Protein AF-A0A534XA51-F1 (afdb_monomer)

Sequence (37 aa):
PSAQGARGLARGLIYDRGGKLIASVAQEGLMRHVMRK

pLDDT: mean 94.71, std 6.23, range [70.88, 98.75]

Foldseek 3Di:
DDDDPQKDKDKDFDADPVRHTDDIDIDMDGHDDDDDD

Radius of gyration: 15.01 Å; Cα contacts (8 Å, |Δi|>4): 49; chains: 1; bounding box: 30×12×46 Å

Mean predicted aligned error: 3.65 Å

Secondary structure (DSSP, 8-state):
-EEETTEEEEEEEEE-TTS-EEEEEEEEEE-------

Structure (mmCIF, N/CA/C/O backbone):
data_AF-A0A534XA51-F1
#
_entry.id   AF-A0A534XA51-F1
#
loop_
_atom_site.group_PDB
_atom_site.id
_atom_site.type_symbol
_atom_site.label_atom_id
_atom_site.label_alt_id
_atom_site.label_comp_id
_atom_site.label_asym_id
_atom_site.label_entity_id
_atom_site.label_seq_id
_atom_site.pdbx_PDB_ins_code
_atom_site.Cartn_x
_atom_site.Cartn_y
_atom_site.Cartn_z
_atom_site.occupancy
_atom_site.B_iso_or_equiv
_atom_site.auth_seq_id
_atom_site.auth_comp_id
_atom_site.auth_asym_id
_atom_site.auth_atom_id
_atom_site.pdbx_PDB_model_num
ATOM 1 N N . PRO A 1 1 ? 5.591 6.784 0.676 1.00 77.88 1 PRO A N 1
ATOM 2 C CA . PRO A 1 1 ? 5.440 5.959 -0.552 1.00 77.88 1 PRO A CA 1
ATOM 3 C C . PRO A 1 1 ? 6.833 5.762 -1.162 1.00 77.88 1 PRO A C 1
ATOM 5 O O . PRO A 1 1 ? 7.625 6.696 -1.064 1.00 77.88 1 PRO A O 1
ATOM 8 N N . SER A 1 2 ? 7.161 4.588 -1.710 1.00 93.12 2 SER A N 1
ATOM 9 C CA . SER A 1 2 ? 8.469 4.330 -2.342 1.00 93.12 2 SER A CA 1
ATOM 10 C C . SER A 1 2 ? 8.299 3.684 -3.715 1.00 93.12 2 SER A C 1
ATOM 12 O O . SER A 1 2 ? 7.342 2.945 -3.947 1.00 93.12 2 SER A O 1
ATOM 14 N N . ALA A 1 3 ? 9.223 3.973 -4.629 1.00 94.44 3 ALA A N 1
ATOM 15 C CA . ALA A 1 3 ? 9.280 3.345 -5.941 1.00 94.44 3 ALA A CA 1
ATOM 16 C C . ALA A 1 3 ? 10.742 3.126 -6.340 1.00 94.44 3 ALA A C 1
ATOM 18 O O . ALA A 1 3 ? 11.534 4.066 -6.337 1.00 94.44 3 ALA A O 1
ATOM 19 N N . GLN A 1 4 ? 11.100 1.883 -6.647 1.00 94.44 4 GLN A N 1
ATOM 20 C CA . GLN A 1 4 ? 12.459 1.473 -7.005 1.00 94.44 4 GLN A CA 1
ATOM 21 C C . GLN A 1 4 ? 12.422 0.144 -7.764 1.00 94.44 4 GLN A C 1
ATOM 23 O O . GLN A 1 4 ? 11.495 -0.643 -7.590 1.00 94.44 4 GLN A O 1
ATOM 28 N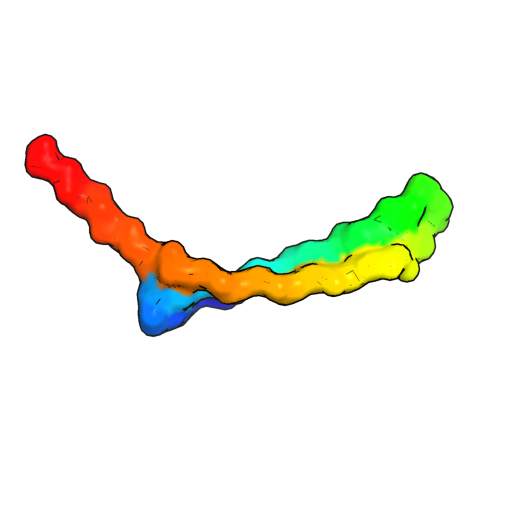 N . GLY A 1 5 ? 13.411 -0.110 -8.626 1.00 94.44 5 GLY A N 1
ATOM 29 C CA . GLY A 1 5 ? 13.514 -1.389 -9.345 1.00 94.44 5 GLY A CA 1
ATOM 30 C C . GLY A 1 5 ? 12.271 -1.750 -10.170 1.00 94.44 5 GLY A C 1
ATOM 31 O O . GLY A 1 5 ? 11.882 -2.912 -10.211 1.00 94.44 5 GLY A O 1
ATOM 32 N N . ALA A 1 6 ? 11.611 -0.753 -10.776 1.00 95.44 6 ALA A N 1
ATOM 33 C CA . ALA A 1 6 ? 10.336 -0.903 -11.491 1.00 95.44 6 ALA A CA 1
ATOM 34 C C . ALA A 1 6 ? 9.164 -1.429 -10.632 1.00 95.44 6 ALA A C 1
ATOM 36 O O . ALA A 1 6 ? 8.176 -1.931 -11.165 1.00 95.44 6 ALA 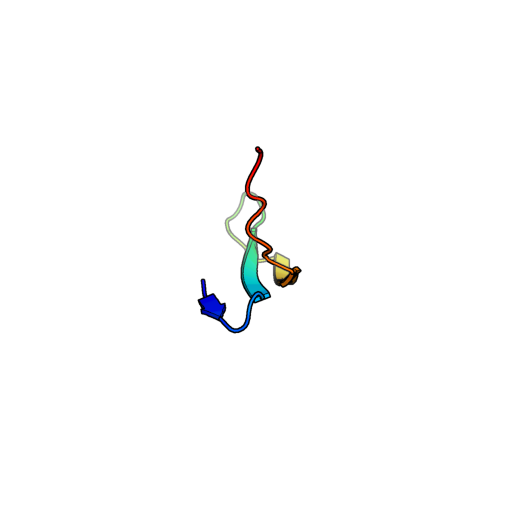A O 1
ATOM 37 N N . ARG A 1 7 ? 9.231 -1.298 -9.303 1.00 96.62 7 ARG A N 1
ATOM 38 C CA . ARG A 1 7 ? 8.143 -1.626 -8.374 1.00 96.62 7 ARG A CA 1
ATOM 39 C C . ARG A 1 7 ? 7.748 -0.394 -7.568 1.00 96.62 7 ARG A C 1
ATOM 41 O O . ARG A 1 7 ? 8.600 0.413 -7.201 1.00 96.62 7 ARG A O 1
ATOM 48 N N . GLY A 1 8 ? 6.456 -0.257 -7.292 1.00 97.25 8 GLY A N 1
ATOM 49 C CA . GLY A 1 8 ? 5.914 0.757 -6.389 1.00 97.25 8 GLY A CA 1
ATOM 50 C C . GLY A 1 8 ? 5.303 0.102 -5.158 1.00 97.25 8 GLY A C 1
ATOM 51 O O . GLY A 1 8 ? 4.525 -0.840 -5.305 1.00 97.25 8 GLY A O 1
ATOM 52 N N . LEU A 1 9 ? 5.634 0.615 -3.970 1.00 97.56 9 LEU A N 1
ATOM 53 C CA . LEU A 1 9 ? 5.044 0.205 -2.698 1.00 97.56 9 LEU A CA 1
ATOM 54 C C . LEU A 1 9 ? 4.143 1.318 -2.150 1.00 97.56 9 LEU A C 1
ATOM 56 O O . LEU A 1 9 ? 4.589 2.438 -1.859 1.00 97.56 9 LEU A O 1
ATOM 60 N N . ALA A 1 10 ? 2.875 0.975 -1.950 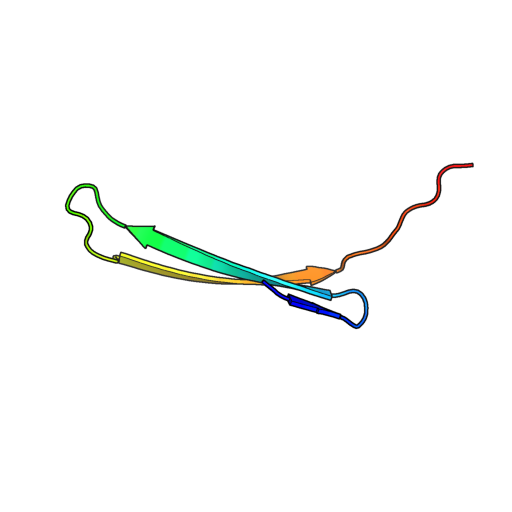1.00 97.31 10 ALA A N 1
ATOM 61 C CA . ALA A 1 10 ? 1.863 1.833 -1.356 1.00 97.31 10 ALA A CA 1
ATOM 62 C C . ALA A 1 10 ? 1.360 1.255 -0.027 1.00 97.31 10 ALA A C 1
ATOM 64 O O . ALA A 1 10 ? 1.382 0.044 0.202 1.00 97.31 10 ALA A O 1
ATOM 65 N N . ARG A 1 11 ? 0.898 2.147 0.853 1.00 97.44 11 ARG A N 1
ATOM 66 C CA . ARG A 1 11 ? 0.251 1.806 2.123 1.00 97.44 11 ARG A CA 1
ATOM 67 C C . ARG A 1 11 ? -1.073 2.544 2.233 1.00 97.44 11 ARG A C 1
ATOM 69 O O . ARG A 1 11 ? -1.149 3.708 1.845 1.00 97.44 11 ARG A O 1
ATOM 76 N N . GLY A 1 12 ? -2.077 1.869 2.777 1.00 97.88 12 GLY A N 1
ATOM 77 C CA . GLY A 1 12 ? -3.400 2.424 3.039 1.00 97.88 12 GLY A CA 1
ATOM 78 C C . GLY A 1 12 ? -3.844 2.126 4.465 1.00 97.88 12 GLY A C 1
ATOM 79 O O . GLY A 1 12 ? -3.488 1.093 5.034 1.00 97.88 12 GLY A O 1
ATOM 80 N N . LEU A 1 13 ? -4.610 3.051 5.033 1.00 98.62 13 LEU A N 1
ATOM 81 C CA . LEU A 1 13 ? -5.197 2.953 6.364 1.00 98.62 13 LEU A CA 1
ATOM 82 C C . LEU A 1 13 ? -6.699 3.205 6.223 1.00 98.62 13 LEU A C 1
ATOM 84 O O . LEU A 1 13 ? -7.096 4.187 5.598 1.00 98.62 13 LEU A O 1
ATOM 88 N N . ILE A 1 14 ? -7.519 2.308 6.766 1.00 98.44 14 ILE A N 1
ATOM 89 C CA . ILE A 1 14 ? -8.981 2.402 6.720 1.00 98.44 14 ILE A CA 1
ATOM 90 C C . ILE A 1 14 ? -9.470 2.706 8.130 1.00 98.44 14 ILE A C 1
ATOM 92 O O . ILE A 1 14 ? -9.161 1.967 9.068 1.00 98.44 14 ILE A O 1
ATOM 96 N N . TYR A 1 15 ? -10.240 3.781 8.261 1.00 98.75 15 TYR A N 1
ATOM 97 C CA . TYR A 1 15 ? -10.815 4.235 9.521 1.00 98.75 15 TYR A CA 1
ATOM 98 C C . TYR A 1 15 ? -12.339 4.155 9.466 1.00 98.75 15 TYR A C 1
ATOM 100 O O . TYR A 1 15 ? -12.937 4.328 8.402 1.00 98.75 15 TYR A O 1
ATOM 108 N N . ASP A 1 16 ? -12.971 3.913 10.611 1.00 98.56 16 ASP A N 1
ATOM 109 C CA . ASP A 1 16 ? -14.407 4.145 10.748 1.00 98.56 16 ASP A CA 1
ATOM 110 C C . ASP A 1 16 ? -14.726 5.651 10.863 1.00 98.56 16 ASP A C 1
ATOM 112 O O . ASP A 1 16 ? -13.835 6.502 10.929 1.00 98.56 16 ASP A O 1
ATOM 116 N N . ARG A 1 17 ? -16.018 6.005 10.901 1.00 98.31 17 ARG A N 1
ATOM 117 C CA . ARG A 1 17 ? -16.4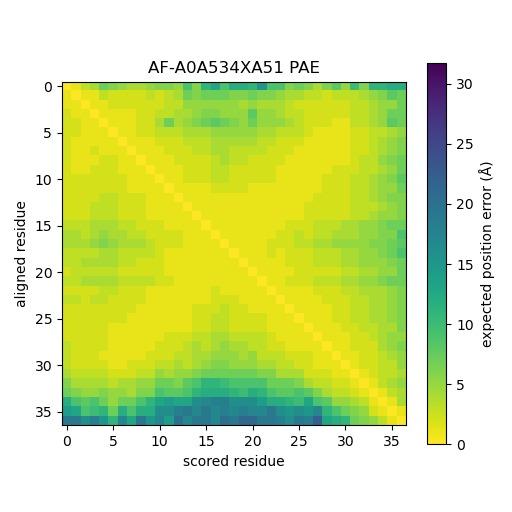57 7.409 11.034 1.00 98.31 17 ARG A CA 1
ATOM 118 C C . ARG A 1 17 ? -16.072 8.054 12.372 1.00 98.31 17 ARG A C 1
ATOM 120 O O . ARG A 1 17 ? -16.086 9.275 12.464 1.00 98.31 17 ARG A O 1
ATOM 127 N N . GLY A 1 18 ? -15.758 7.254 13.391 1.00 98.56 18 GLY A N 1
ATOM 128 C CA . GLY A 1 18 ? -15.262 7.717 14.686 1.00 98.56 18 GLY A CA 1
ATOM 129 C C . GLY A 1 18 ? -13.744 7.918 14.714 1.00 98.56 18 GLY A C 1
ATOM 130 O O . GLY A 1 18 ? -13.207 8.293 15.752 1.00 98.56 18 GLY A O 1
ATOM 131 N N . GLY A 1 19 ? -13.046 7.669 13.601 1.00 98.31 19 GLY A N 1
ATOM 132 C CA . GLY A 1 19 ? -11.595 7.807 13.499 1.00 98.31 19 GLY A CA 1
ATOM 133 C C . GLY A 1 19 ? -10.812 6.617 14.059 1.00 98.31 19 GLY A C 1
ATOM 134 O O . GLY A 1 19 ? -9.589 6.702 14.179 1.00 98.31 19 GLY A O 1
ATOM 135 N N . LYS A 1 20 ? -11.464 5.492 14.386 1.00 98.56 20 LYS A N 1
ATOM 136 C CA . LYS A 1 20 ? -10.763 4.274 14.811 1.00 98.56 20 LYS A CA 1
ATOM 137 C C . LYS A 1 20 ? -10.177 3.568 13.592 1.00 98.56 20 LYS A C 1
ATOM 139 O O . LYS A 1 20 ? -10.885 3.319 12.619 1.00 98.56 20 LYS A O 1
ATOM 144 N N . LEU A 1 21 ? -8.894 3.210 13.654 1.00 98.31 21 LEU A N 1
ATOM 145 C CA . LEU A 1 21 ? -8.250 2.385 12.629 1.00 98.31 21 LEU A CA 1
ATOM 146 C C . LEU A 1 21 ? -8.842 0.971 12.665 1.00 98.31 21 LEU A C 1
ATOM 148 O O . LEU A 1 21 ? -8.789 0.309 13.702 1.00 98.31 21 LEU A O 1
ATOM 152 N N . ILE A 1 22 ? -9.380 0.509 11.538 1.00 98.12 22 ILE A N 1
ATOM 153 C CA . ILE A 1 22 ? -10.015 -0.814 11.433 1.00 98.12 22 ILE A CA 1
ATOM 154 C C . ILE A 1 22 ? -9.234 -1.783 10.548 1.00 98.12 22 ILE A C 1
ATOM 156 O O . ILE A 1 22 ? -9.336 -2.991 10.738 1.00 98.12 22 ILE A O 1
ATOM 160 N N . ALA A 1 23 ? -8.438 -1.275 9.607 1.00 98.50 23 ALA A N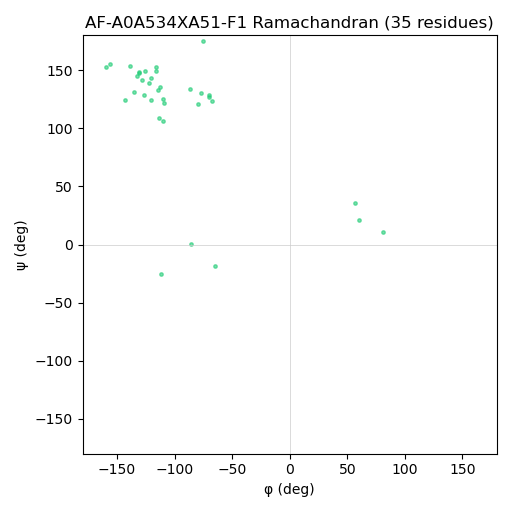 1
ATOM 161 C CA . ALA A 1 23 ? -7.565 -2.102 8.786 1.00 98.50 23 ALA A CA 1
ATOM 162 C C . ALA A 1 23 ? -6.380 -1.299 8.243 1.00 98.50 23 ALA A C 1
ATOM 164 O O . ALA A 1 23 ? -6.458 -0.083 8.052 1.00 98.50 23 ALA A O 1
ATOM 165 N N . SER A 1 24 ? -5.296 -2.006 7.937 1.00 98.38 24 SER A N 1
ATOM 166 C CA . SER A 1 24 ? -4.163 -1.485 7.179 1.00 98.38 24 SER A CA 1
ATOM 167 C C . SER A 1 24 ? -3.878 -2.391 5.987 1.00 98.38 24 SER A C 1
ATOM 169 O O . SER A 1 24 ? -4.133 -3.595 6.021 1.00 98.38 24 SER A O 1
ATOM 171 N N . VAL A 1 25 ? -3.373 -1.794 4.911 1.00 97.69 25 VAL A N 1
ATOM 172 C CA . VAL A 1 25 ? -3.012 -2.508 3.686 1.00 97.69 25 VAL A CA 1
ATOM 173 C C . VAL A 1 25 ? -1.632 -2.082 3.214 1.00 97.69 25 VAL A C 1
ATOM 175 O O . VAL A 1 25 ? -1.241 -0.916 3.330 1.00 97.69 25 VAL A O 1
ATOM 178 N N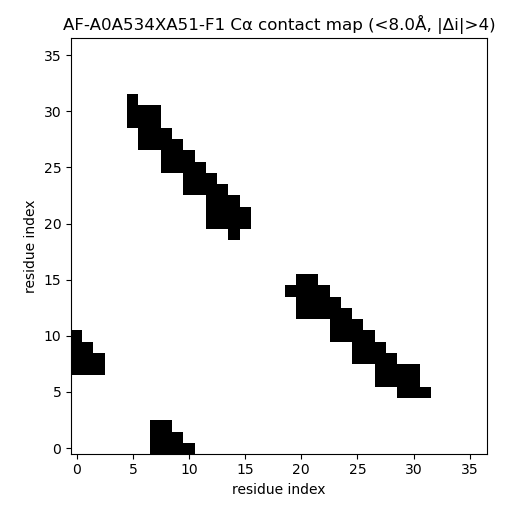 . ALA A 1 26 ? -0.910 -3.037 2.642 1.00 97.69 26 ALA A N 1
ATOM 179 C CA . ALA A 1 26 ? 0.277 -2.794 1.844 1.00 97.69 26 ALA A CA 1
ATOM 180 C C . ALA A 1 26 ? 0.044 -3.394 0.459 1.00 97.69 26 ALA A C 1
ATOM 182 O O . ALA A 1 26 ? -0.515 -4.483 0.337 1.00 97.69 26 ALA A O 1
ATOM 183 N N . GLN A 1 27 ? 0.472 -2.682 -0.575 1.00 97.62 27 GLN A N 1
ATOM 184 C CA . GLN A 1 27 ? 0.398 -3.170 -1.942 1.00 97.62 27 GLN A CA 1
ATOM 185 C C . GLN A 1 27 ? 1.704 -2.880 -2.654 1.00 97.62 27 GLN A C 1
ATOM 187 O O . GLN A 1 27 ? 2.179 -1.743 -2.658 1.00 97.62 27 GLN A O 1
ATOM 192 N N . GLU A 1 28 ? 2.233 -3.905 -3.311 1.00 97.75 28 GLU A N 1
ATOM 193 C CA . GLU A 1 28 ? 3.342 -3.770 -4.237 1.00 97.75 28 GLU A CA 1
ATOM 194 C C . GLU A 1 28 ? 2.875 -4.082 -5.662 1.00 97.75 28 GLU A C 1
ATOM 196 O O . GLU A 1 28 ? 2.180 -5.069 -5.895 1.00 97.75 28 GLU A O 1
ATOM 201 N N . GLY A 1 29 ? 3.273 -3.255 -6.628 1.00 97.00 29 GLY A N 1
ATOM 202 C CA . GLY A 1 29 ? 2.906 -3.426 -8.034 1.00 97.00 29 GLY A CA 1
ATOM 203 C C . GLY A 1 29 ? 4.062 -3.144 -8.987 1.00 97.00 29 GLY A C 1
ATOM 204 O O . GLY A 1 29 ? 4.977 -2.392 -8.655 1.00 97.00 29 GLY A O 1
ATOM 205 N N . LEU A 1 30 ? 4.025 -3.760 -10.172 1.00 96.88 30 LEU A N 1
ATOM 206 C CA . LEU A 1 30 ? 4.938 -3.443 -11.272 1.00 96.88 30 LEU A CA 1
ATOM 207 C C . LEU A 1 30 ? 4.600 -2.059 -11.844 1.00 96.88 30 LEU A C 1
ATOM 209 O O . LEU A 1 30 ? 3.460 -1.801 -12.221 1.00 96.88 30 LEU A O 1
ATOM 213 N N . MET A 1 31 ? 5.604 -1.194 -11.956 1.00 94.88 31 MET A N 1
ATOM 214 C CA . MET A 1 31 ? 5.521 0.114 -12.600 1.00 94.88 31 MET A CA 1
ATOM 215 C C . MET A 1 31 ? 6.396 0.103 -13.852 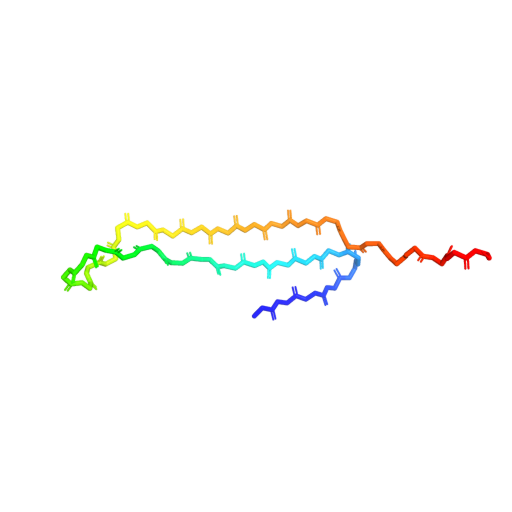1.00 94.88 31 MET A C 1
ATOM 217 O O . MET A 1 31 ? 7.622 0.080 -13.764 1.00 94.88 31 MET A O 1
ATOM 221 N N . ARG A 1 32 ? 5.765 0.115 -15.030 1.00 92.69 32 ARG A N 1
ATOM 222 C CA . ARG A 1 32 ? 6.461 0.083 -16.322 1.00 92.69 32 ARG A CA 1
ATOM 223 C C . ARG A 1 32 ? 6.113 1.316 -17.144 1.00 92.69 32 ARG A C 1
ATOM 225 O O . ARG A 1 32 ? 4.941 1.555 -17.425 1.00 92.69 32 ARG A O 1
ATOM 232 N N . HIS A 1 33 ? 7.134 2.059 -17.563 1.00 89.44 33 HIS A N 1
ATOM 233 C CA . HIS A 1 33 ? 6.959 3.159 -18.503 1.00 89.44 33 HIS A CA 1
ATOM 234 C C . HIS A 1 33 ? 6.618 2.594 -19.886 1.00 89.44 33 HIS A C 1
ATOM 236 O O . HIS A 1 33 ? 7.315 1.717 -20.396 1.00 89.44 33 HIS A O 1
ATOM 242 N N . VAL A 1 34 ? 5.527 3.070 -20.477 1.00 89.62 34 VAL A N 1
ATOM 243 C CA . VAL A 1 34 ? 5.095 2.681 -21.822 1.00 89.62 34 VAL A CA 1
ATOM 244 C C . VAL A 1 34 ? 5.307 3.875 -22.734 1.00 89.62 34 VAL A C 1
ATOM 246 O O . VAL A 1 34 ? 4.567 4.850 -22.658 1.00 89.62 34 VAL A O 1
ATOM 249 N N . MET A 1 35 ? 6.328 3.802 -23.588 1.00 86.25 35 MET A N 1
ATOM 250 C CA . MET A 1 35 ? 6.505 4.780 -24.656 1.00 86.25 35 MET A CA 1
ATOM 251 C C . MET A 1 35 ? 5.558 4.401 -25.797 1.00 86.25 35 MET A C 1
ATOM 253 O O . MET A 1 35 ? 5.631 3.283 -26.313 1.00 86.25 35 MET A O 1
ATOM 257 N N . ARG A 1 36 ? 4.647 5.302 -26.165 1.00 80.69 36 ARG A N 1
ATOM 258 C CA . ARG A 1 36 ? 3.876 5.159 -27.404 1.00 80.69 36 ARG A CA 1
ATOM 259 C C . ARG A 1 36 ? 4.685 5.774 -28.546 1.00 80.69 36 ARG A C 1
ATOM 261 O O . ARG A 1 36 ? 5.270 6.836 -28.351 1.00 80.69 36 ARG A O 1
ATOM 268 N N . LYS A 1 37 ? 4.763 5.057 -29.671 1.00 70.88 37 LYS A N 1
ATOM 269 C CA . LYS A 1 37 ? 5.286 5.590 -30.935 1.00 70.88 37 LYS A CA 1
ATOM 270 C C . LYS A 1 37 ? 4.331 6.625 -31.509 1.00 70.88 37 LYS A C 1
ATOM 272 O O .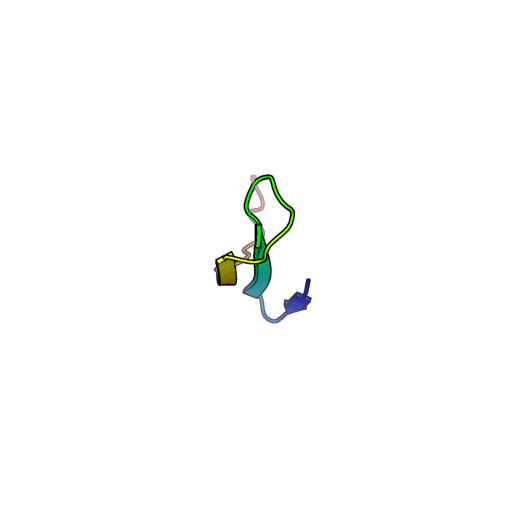 LYS A 1 37 ? 3.110 6.454 -31.284 1.00 70.88 37 LYS A O 1
#

Nearest PDB structures (foldseek):
  8rha-assembly1_A  TM=5.391E-01  e=1.470E+00  Homo sapiens
  7b5h-assembly1_AO  TM=6.244E-01  e=8.178E+00  Nostoc sp. PCC 7120 = FACHB-418
  8c6j-assembly1_S  TM=4.793E-01  e=6.455E+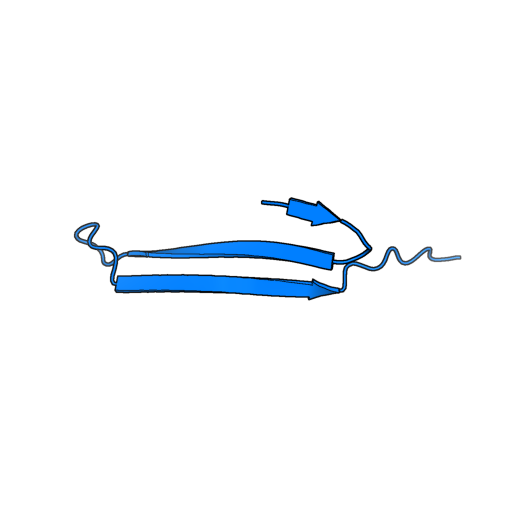00  Homo sapiens
  7old-assembly1_SV  TM=5.150E-01  e=6.455E+00  Thermochaetoides thermophila DSM 1495

Solvent-accessible surface area (backbone atoms only — not comparable to full-atom values): 2518 Å² total; per-residue (Å²): 128,53,72,57,96,53,32,37,43,46,74,50,76,43,59,51,97,86,68,47,80,75,49,75,48,76,47,77,45,84,51,76,90,80,84,79,132